Protein AF-A0A970IVA2-F1 (afdb_monomer)

Foldseek 3Di:
DPQVVLLVVLLVLLVVLLVLLVVLLVLLVVLVVCLVVVPVVSNVVSVVVNVVSVVVNVVSVVVNQVSQVVNCVVVVNPDDPCDLVNVLVVDPPVSSVSSVVSVVSSVVSVVSSVVSVVVSVVSNVVVVVVVVVVVCVVPPPDPPPPPCDPPPDPPDDDPDDDDPPDD

Nearest PDB structures (foldseek):
  6h2f-assembly1_A  TM=4.177E-01  e=2.951E+00  Aeromonas hydrophila subsp. hydrophila AL09-71
  5i7d-assembly1_A  TM=2.638E-01  e=5.891E-01  Homo sapiens

pLDDT: mean 71.7, std 12.56, range [39.84, 87.62]

Radius of gyration: 28.49 Å; Cα contacts (8 Å, |Δi|>4): 85; chains: 1; bounding box: 81×27×73 Å

Sequence (167 aa):
MIKTVWIDNLIKVLEYENKLYGRLLDLSEDKTSAVIKGELEKLQAITAKEQELSDELKKLADIRDKIVGQIGRSMGKYSGDITVSDLVSLVPEEYSDQLSQVGKSLKETVNKLKNKNDLNLKLINNALEYVDFSLNLLTQPVPQAVHYGRKGNEEGSKTRGVLDIKY

Secondary structure (DSSP, 8-state):
--HHHHHHHHHHHHHHHHHHHHHHHHHHHHHHHHHHHT-HHHHHHHHHHHHHHHHHHHHHHHHHHHHHHHHHHHTT--SS---HHHHHTTS-HHHHHHHHHHHHHHHHHHHHHHHHHHHHHHHHHHHHHHHHHHHHHHHSPPPPP----SS--------PPS-----

Solvent-accessible surface area (backbone atoms only — not comparable to full-atom values): 9780 Å² total; per-residue (Å²): 132,75,70,62,61,53,53,54,51,46,49,54,48,53,55,50,51,38,52,50,48,49,53,51,36,52,49,47,53,52,43,47,53,26,61,77,70,66,37,61,71,57,43,51,55,47,50,53,51,52,50,56,50,50,56,50,50,52,54,48,52,54,49,48,53,51,45,50,50,51,52,34,57,77,69,72,52,77,88,68,92,73,44,74,73,60,48,40,78,72,44,62,69,81,54,21,56,52,49,50,51,53,50,51,52,35,54,50,48,51,50,54,37,52,54,49,51,54,50,44,52,52,52,52,51,51,53,48,52,51,49,52,50,51,46,52,62,70,69,44,78,72,75,73,75,82,73,80,52,99,62,92,70,84,82,74,73,81,80,72,79,84,80,87,81,80,129

Mean predicted aligned error: 13.93 Å

Structure (mmCIF, N/CA/C/O backbone):
data_AF-A0A970IVA2-F1
#
_entry.id   AF-A0A970IVA2-F1
#
loop_
_atom_site.group_PDB
_atom_site.id
_atom_site.type_symbol
_atom_site.label_atom_id
_atom_site.label_alt_id
_atom_site.label_comp_id
_atom_site.label_asym_id
_atom_site.label_entity_id
_atom_site.label_seq_id
_atom_site.pdbx_PDB_ins_code
_atom_site.Cartn_x
_atom_site.Cartn_y
_atom_site.Cartn_z
_atom_site.occupancy
_atom_site.B_iso_or_equiv
_atom_site.auth_seq_id
_atom_site.auth_comp_id
_atom_site.auth_asym_id
_atom_site.auth_atom_id
_atom_site.pdbx_PDB_model_num
ATOM 1 N N . MET A 1 1 ? -27.934 2.467 22.463 1.00 45.59 1 MET A N 1
ATOM 2 C CA . MET A 1 1 ? -27.561 1.335 21.584 1.00 45.59 1 MET A CA 1
ATOM 3 C C . MET A 1 1 ? -26.611 1.731 20.433 1.00 45.59 1 MET A C 1
ATOM 5 O O . MET A 1 1 ? -26.257 0.885 19.634 1.00 45.59 1 MET A O 1
ATOM 9 N N . ILE A 1 2 ? -26.135 2.987 20.360 1.00 48.44 2 ILE A N 1
ATOM 10 C CA . ILE A 1 2 ? -25.390 3.525 19.200 1.00 48.44 2 ILE A CA 1
ATOM 11 C C . ILE A 1 2 ? -23.874 3.212 19.236 1.00 48.44 2 ILE A C 1
ATOM 13 O O . ILE A 1 2 ? -23.196 3.418 18.244 1.00 48.44 2 ILE A O 1
ATOM 17 N N . LYS A 1 3 ? -23.310 2.667 20.323 1.00 59.69 3 LYS A N 1
ATOM 18 C CA . LYS A 1 3 ? -21.845 2.520 20.457 1.00 59.69 3 LYS A CA 1
ATOM 19 C C . LYS A 1 3 ? -21.235 1.358 19.654 1.00 59.69 3 LYS A C 1
ATOM 21 O O . LYS A 1 3 ? -20.193 1.560 19.049 1.00 59.69 3 LYS A O 1
ATOM 26 N N . THR A 1 4 ? -21.873 0.187 19.587 1.00 65.56 4 THR A N 1
ATOM 27 C CA . THR A 1 4 ? -21.302 -1.029 18.961 1.00 65.56 4 THR A CA 1
ATOM 28 C C . THR A 1 4 ? -21.333 -1.023 17.433 1.00 65.56 4 THR A C 1
ATOM 30 O O . THR A 1 4 ? -20.413 -1.526 16.799 1.00 65.56 4 THR A O 1
ATOM 33 N N . VAL A 1 5 ? -22.342 -0.394 16.825 1.00 74.44 5 VAL A N 1
ATOM 34 C CA . VAL A 1 5 ? -22.518 -0.378 15.360 1.00 74.44 5 VAL A CA 1
ATOM 35 C C . VAL A 1 5 ? -21.392 0.382 14.648 1.00 74.44 5 VAL A C 1
ATOM 37 O O . VAL A 1 5 ? -20.930 -0.041 13.593 1.00 74.44 5 VAL A O 1
ATOM 40 N N . TRP A 1 6 ? -20.912 1.492 15.218 1.00 74.31 6 TRP A N 1
ATOM 41 C CA . TRP A 1 6 ? -19.813 2.259 14.618 1.00 74.31 6 TRP A CA 1
ATOM 42 C C . TRP A 1 6 ? -18.467 1.542 14.720 1.00 74.31 6 TRP A C 1
ATOM 44 O O . TRP A 1 6 ? -17.657 1.654 13.805 1.00 74.31 6 TRP A O 1
ATOM 54 N N . ILE A 1 7 ? -18.249 0.789 15.801 1.00 75.00 7 ILE A N 1
ATOM 55 C CA . ILE A 1 7 ? -17.042 -0.021 16.001 1.00 75.00 7 ILE A CA 1
ATOM 56 C C . ILE A 1 7 ? -17.004 -1.161 14.978 1.00 75.00 7 ILE A C 1
ATOM 58 O O . ILE A 1 7 ? -15.995 -1.342 14.303 1.00 75.00 7 ILE A O 1
ATOM 62 N N . ASP A 1 8 ? -18.119 -1.871 14.801 1.00 79.12 8 ASP A N 1
ATOM 63 C CA . ASP A 1 8 ? -18.242 -2.945 13.809 1.00 79.12 8 ASP A CA 1
ATOM 64 C C . ASP A 1 8 ? -18.029 -2.429 12.374 1.00 79.12 8 ASP A C 1
ATOM 66 O O . ASP A 1 8 ? -17.298 -3.021 11.579 1.00 79.12 8 ASP A O 1
ATOM 70 N N . ASN A 1 9 ? -18.588 -1.256 12.055 1.00 80.94 9 ASN A N 1
ATOM 71 C CA . ASN A 1 9 ? -18.350 -0.600 10.770 1.00 80.94 9 ASN A CA 1
ATOM 72 C C . ASN A 1 9 ? -16.883 -0.189 10.581 1.00 80.94 9 ASN A C 1
ATOM 74 O O . ASN A 1 9 ? -16.365 -0.315 9.474 1.00 80.94 9 ASN A O 1
ATOM 78 N N . LEU A 1 10 ? -16.202 0.278 11.633 1.00 78.62 10 LEU A N 1
ATOM 79 C CA . LEU A 1 10 ? -14.777 0.604 11.564 1.00 78.62 10 LEU A CA 1
ATOM 80 C C . LEU A 1 10 ? -13.937 -0.645 11.275 1.00 78.62 10 LEU A C 1
ATOM 82 O O . LEU A 1 10 ? -13.073 -0.597 10.406 1.00 78.62 10 LEU A O 1
ATOM 86 N N . ILE A 1 11 ? -14.223 -1.765 11.945 1.00 80.12 11 ILE A N 1
ATOM 87 C CA . ILE A 1 11 ? -13.539 -3.046 11.708 1.00 80.12 11 ILE A CA 1
ATOM 88 C C . ILE A 1 11 ? -13.727 -3.486 10.254 1.00 80.12 11 ILE A C 1
ATOM 90 O O . ILE A 1 11 ? -12.745 -3.763 9.572 1.00 80.12 11 ILE A O 1
ATOM 94 N N . LYS A 1 12 ? -14.961 -3.455 9.739 1.00 83.94 12 LYS A N 1
ATOM 95 C CA . LYS A 1 12 ? -15.252 -3.802 8.337 1.00 83.94 12 LYS A CA 1
ATOM 96 C C . LYS A 1 12 ? -14.508 -2.917 7.341 1.00 83.94 12 LYS A C 1
ATOM 98 O O . LYS A 1 12 ? -14.001 -3.420 6.340 1.00 83.94 12 LYS A O 1
ATOM 103 N N . VAL A 1 13 ? -14.432 -1.611 7.604 1.00 83.25 13 VAL A N 1
ATOM 104 C CA . VAL A 1 13 ? -13.673 -0.676 6.759 1.00 83.25 13 VAL A CA 1
ATOM 105 C C . VAL A 1 13 ? -12.186 -1.019 6.786 1.00 83.25 13 VAL A C 1
ATOM 107 O O . VAL A 1 13 ? -11.582 -1.111 5.723 1.00 83.25 13 VAL A O 1
ATOM 110 N N . LEU A 1 14 ? -11.609 -1.283 7.961 1.00 78.81 14 LEU A N 1
ATOM 111 C CA . LEU A 1 14 ? -10.195 -1.641 8.095 1.00 78.81 14 LEU A CA 1
ATOM 112 C C . LEU A 1 14 ? -9.863 -2.997 7.445 1.00 78.81 14 LEU A C 1
ATOM 114 O O . LEU A 1 14 ? -8.818 -3.142 6.812 1.00 78.81 14 LEU A O 1
ATOM 118 N N . GLU A 1 15 ? -10.750 -3.989 7.544 1.00 81.81 15 GLU A N 1
ATOM 119 C CA . GLU A 1 15 ? -10.599 -5.267 6.838 1.00 81.81 15 GLU A CA 1
ATOM 120 C C . GLU A 1 15 ? -10.645 -5.091 5.319 1.00 81.81 15 GLU A C 1
ATOM 122 O O . GLU A 1 15 ? -9.877 -5.722 4.587 1.00 81.81 15 GLU A O 1
ATOM 127 N N . TYR A 1 16 ? -11.547 -4.236 4.835 1.00 83.06 16 TYR A N 1
ATOM 128 C CA . TYR A 1 16 ? -11.667 -3.947 3.415 1.00 83.06 16 TYR A CA 1
ATOM 129 C C . TYR A 1 16 ? -10.461 -3.148 2.899 1.00 83.06 16 TYR A C 1
ATOM 131 O O . TYR A 1 16 ? -9.901 -3.508 1.864 1.00 83.06 16 TYR A O 1
ATOM 139 N N . GLU A 1 17 ? -9.975 -2.157 3.656 1.00 78.75 17 GLU A N 1
ATOM 140 C CA . GLU A 1 17 ? -8.703 -1.472 3.383 1.00 78.75 17 GLU A CA 1
ATOM 141 C C . GLU A 1 17 ? -7.551 -2.481 3.287 1.00 78.75 17 GLU A C 1
ATOM 143 O O . GLU A 1 17 ? -6.800 -2.457 2.315 1.00 78.75 17 GLU A O 1
ATOM 148 N N . ASN A 1 18 ? -7.435 -3.420 4.233 1.00 78.00 18 ASN A N 1
ATOM 149 C CA . ASN A 1 18 ? -6.368 -4.425 4.216 1.00 78.00 18 ASN A CA 1
ATOM 150 C C . ASN A 1 18 ? -6.433 -5.322 2.964 1.00 78.00 18 ASN A C 1
ATOM 152 O O . ASN A 1 18 ? -5.404 -5.615 2.357 1.00 78.00 18 ASN A O 1
ATOM 156 N N . LYS A 1 19 ? -7.638 -5.705 2.515 1.00 84.75 19 LYS A N 1
ATOM 157 C CA . LYS A 1 19 ? -7.824 -6.446 1.253 1.00 84.75 19 LYS A CA 1
ATOM 158 C C . LYS A 1 19 ? -7.390 -5.633 0.034 1.00 84.75 19 LYS A C 1
ATOM 160 O O . LYS A 1 19 ? -6.759 -6.191 -0.862 1.00 84.75 19 LYS A O 1
ATOM 165 N N . LEU A 1 20 ? -7.707 -4.339 -0.011 1.00 81.50 20 LEU A N 1
ATOM 166 C CA . LEU A 1 20 ? -7.270 -3.465 -1.104 1.00 81.50 20 LEU A CA 1
ATOM 167 C C . LEU A 1 20 ? -5.753 -3.277 -1.106 1.00 81.50 20 LEU A C 1
ATOM 169 O O . LEU A 1 20 ? -5.142 -3.376 -2.166 1.00 81.50 20 LEU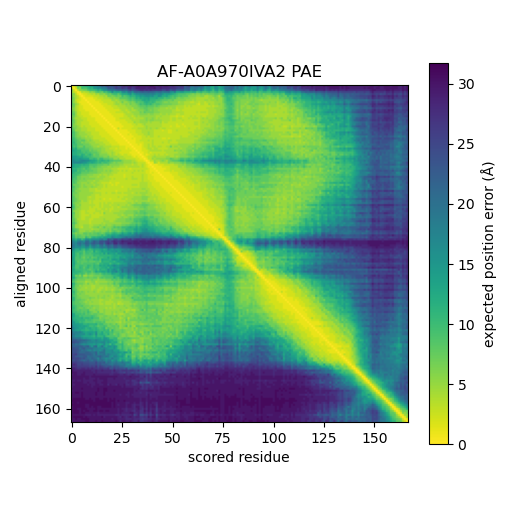 A O 1
ATOM 173 N N . TYR A 1 21 ? -5.129 -3.090 0.060 1.00 81.00 21 TYR A N 1
ATOM 174 C CA . TYR A 1 21 ? -3.669 -3.043 0.162 1.00 81.00 21 TYR A CA 1
ATOM 175 C C . TYR A 1 21 ? -3.012 -4.365 -0.249 1.00 81.00 21 TYR A C 1
ATOM 177 O O . TYR A 1 21 ? -1.962 -4.334 -0.883 1.00 81.00 21 TYR A O 1
ATOM 185 N N . GLY A 1 22 ? -3.635 -5.510 0.048 1.00 81.38 22 GLY A N 1
ATOM 186 C CA . GLY A 1 22 ? -3.202 -6.816 -0.454 1.00 81.38 22 GLY A CA 1
ATOM 187 C C . GLY A 1 22 ? -3.236 -6.892 -1.983 1.00 81.38 22 GLY A C 1
ATOM 188 O O . GLY A 1 22 ? -2.232 -7.220 -2.601 1.00 81.38 22 GLY A O 1
ATOM 189 N N . ARG A 1 23 ? -4.340 -6.472 -2.613 1.00 84.88 23 ARG A N 1
ATOM 190 C CA . ARG A 1 23 ? -4.428 -6.400 -4.086 1.00 84.88 23 ARG A CA 1
ATOM 191 C C . ARG A 1 23 ? -3.398 -5.449 -4.689 1.00 84.88 23 ARG A C 1
ATOM 193 O O . ARG A 1 23 ? -2.846 -5.725 -5.749 1.00 84.88 23 ARG A O 1
ATOM 200 N N . LEU A 1 24 ? -3.148 -4.320 -4.029 1.00 83.50 24 LEU A N 1
ATOM 201 C CA . LEU A 1 24 ? -2.151 -3.350 -4.469 1.00 83.50 24 LEU A CA 1
ATOM 202 C C . LEU A 1 24 ? -0.729 -3.921 -4.353 1.00 83.50 24 LEU A C 1
ATOM 204 O O . LEU A 1 24 ? 0.116 -3.625 -5.192 1.00 83.50 24 LEU A O 1
ATOM 208 N N . LEU A 1 25 ? -0.474 -4.769 -3.351 1.00 81.31 25 LEU A N 1
ATOM 209 C CA . LEU A 1 25 ? 0.780 -5.506 -3.218 1.00 81.31 25 LEU A CA 1
ATOM 210 C C . LEU A 1 25 ? 0.971 -6.480 -4.384 1.00 81.31 25 LEU A C 1
ATOM 212 O O . LEU A 1 25 ? 2.033 -6.440 -5.000 1.00 81.31 25 LEU A O 1
ATOM 216 N N . ASP A 1 26 ? -0.052 -7.267 -4.725 1.00 85.94 26 ASP A N 1
ATOM 217 C CA . ASP A 1 26 ? -0.011 -8.204 -5.859 1.00 85.94 26 ASP A CA 1
ATOM 218 C C . ASP A 1 26 ? 0.278 -7.464 -7.178 1.00 85.94 26 ASP A C 1
ATOM 220 O O . ASP A 1 26 ? 1.189 -7.828 -7.921 1.00 85.94 26 ASP A O 1
ATOM 224 N N . LEU A 1 27 ? -0.417 -6.345 -7.427 1.00 85.12 27 LEU A N 1
ATOM 225 C CA . LEU A 1 27 ? -0.146 -5.489 -8.588 1.00 85.12 27 LEU A CA 1
ATOM 226 C C . LEU A 1 27 ? 1.283 -4.933 -8.585 1.00 85.12 27 LEU A C 1
ATOM 228 O O . LEU A 1 27 ? 1.894 -4.803 -9.644 1.00 85.12 27 LEU A O 1
ATOM 232 N N . SER A 1 28 ? 1.837 -4.626 -7.410 1.00 79.81 28 SER A N 1
ATOM 233 C CA . SER A 1 28 ? 3.221 -4.169 -7.277 1.00 79.81 28 SER A CA 1
ATOM 234 C C . SER A 1 28 ? 4.229 -5.261 -7.653 1.00 79.81 28 SER A C 1
ATOM 236 O O . SER A 1 28 ? 5.269 -4.953 -8.236 1.00 79.81 28 SER A O 1
ATOM 238 N N . GLU A 1 29 ? 3.936 -6.533 -7.368 1.00 83.50 29 GLU A N 1
ATOM 239 C CA . GLU A 1 29 ? 4.771 -7.670 -7.787 1.00 83.50 29 GLU A CA 1
ATOM 240 C C . GLU A 1 29 ? 4.664 -7.943 -9.293 1.00 83.50 29 GLU A C 1
ATOM 242 O O . GLU A 1 29 ? 5.677 -8.174 -9.967 1.00 83.50 29 GLU A O 1
ATOM 247 N N . ASP A 1 30 ? 3.457 -7.829 -9.847 1.00 84.00 30 ASP A N 1
ATOM 248 C CA . ASP A 1 30 ? 3.234 -7.882 -11.292 1.00 84.00 30 ASP A CA 1
ATOM 249 C C . ASP A 1 30 ? 3.986 -6.750 -12.005 1.00 84.00 30 ASP A C 1
ATOM 251 O O . ASP A 1 30 ? 4.591 -6.963 -13.060 1.00 84.00 30 ASP A O 1
ATOM 255 N N . LYS A 1 31 ? 4.027 -5.558 -11.396 1.00 80.94 31 LYS A N 1
ATOM 256 C CA . LYS A 1 31 ? 4.788 -4.404 -11.887 1.00 80.94 31 LYS A CA 1
ATOM 257 C C . LYS A 1 31 ? 6.282 -4.702 -11.931 1.00 80.94 31 LYS A C 1
ATOM 259 O O . LYS A 1 31 ? 6.909 -4.439 -12.955 1.00 80.94 31 LYS A O 1
ATOM 264 N N . THR A 1 32 ? 6.842 -5.304 -10.877 1.00 78.88 32 THR A N 1
ATOM 265 C CA . THR A 1 32 ? 8.245 -5.753 -10.861 1.00 78.88 32 THR A CA 1
ATOM 266 C C . THR A 1 32 ? 8.529 -6.677 -12.047 1.00 78.88 32 THR A C 1
ATOM 268 O O . THR A 1 32 ? 9.499 -6.484 -12.779 1.00 78.88 32 THR A O 1
ATOM 271 N N . SER A 1 33 ? 7.648 -7.651 -12.280 1.00 80.88 33 SER A N 1
ATOM 272 C CA . SER A 1 33 ? 7.794 -8.627 -13.364 1.00 80.88 33 SER A CA 1
ATOM 273 C C . SER A 1 33 ? 7.697 -7.988 -14.753 1.00 80.88 33 SER A C 1
ATOM 275 O O . SER A 1 33 ? 8.475 -8.336 -15.643 1.00 80.88 33 SER A O 1
ATOM 277 N N . ALA A 1 34 ? 6.772 -7.044 -14.944 1.00 83.00 34 ALA A N 1
ATOM 278 C CA . ALA A 1 34 ? 6.599 -6.321 -16.202 1.00 83.00 34 ALA A CA 1
ATOM 279 C C . ALA A 1 34 ? 7.794 -5.405 -16.514 1.00 83.00 34 ALA A C 1
ATOM 281 O O . ALA A 1 34 ? 8.229 -5.351 -17.663 1.00 83.00 34 ALA A O 1
ATOM 282 N N . VAL A 1 35 ? 8.362 -4.738 -15.499 1.00 80.06 35 VAL A N 1
ATOM 283 C CA . VAL A 1 35 ? 9.557 -3.886 -15.646 1.00 80.06 35 VAL A CA 1
ATOM 284 C C . VAL A 1 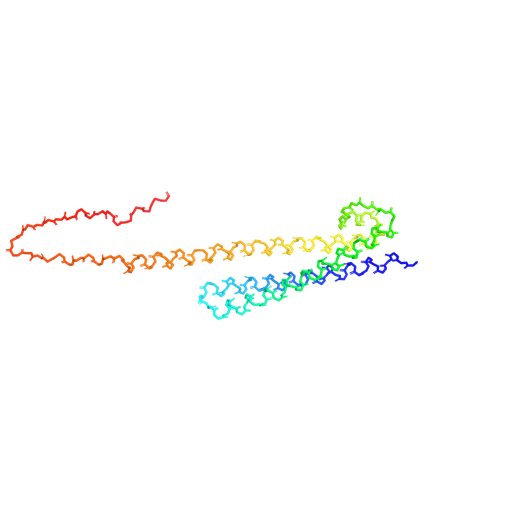35 ? 10.769 -4.719 -16.064 1.00 80.06 35 VAL A C 1
ATOM 286 O O . VAL A 1 35 ? 11.443 -4.358 -17.022 1.00 80.06 35 VAL A O 1
ATOM 289 N N . ILE A 1 36 ? 11.006 -5.868 -15.420 1.00 78.25 36 ILE A N 1
ATOM 290 C CA . ILE A 1 36 ? 12.120 -6.768 -15.770 1.00 78.25 36 ILE A CA 1
ATOM 291 C C . ILE A 1 36 ? 11.994 -7.287 -17.211 1.00 78.25 36 ILE A C 1
ATOM 293 O O . ILE A 1 36 ? 12.994 -7.429 -17.909 1.00 78.25 36 ILE A O 1
ATOM 297 N N . LYS A 1 37 ? 10.769 -7.572 -17.668 1.00 79.88 37 LYS A N 1
ATOM 298 C CA . LYS A 1 37 ? 10.501 -8.076 -19.026 1.00 79.88 37 LYS A CA 1
ATOM 299 C C . LYS A 1 37 ? 10.389 -6.977 -20.090 1.00 79.88 37 LYS A C 1
ATOM 301 O O . LYS A 1 37 ? 10.307 -7.307 -21.269 1.00 79.88 37 LYS A O 1
ATOM 306 N N . GLY A 1 38 ? 10.354 -5.701 -19.698 1.00 78.69 38 GLY A N 1
AT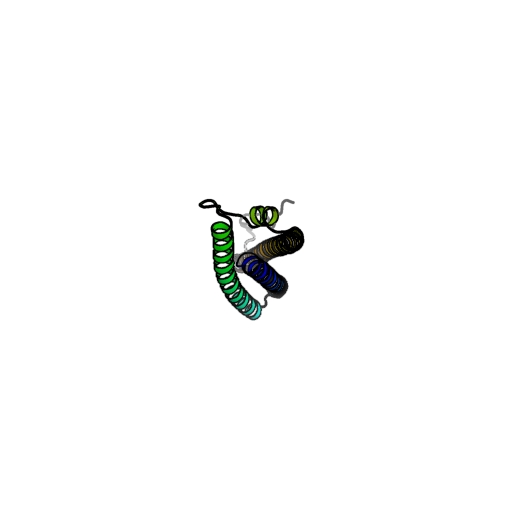OM 307 C CA . GLY A 1 38 ? 10.147 -4.575 -20.615 1.00 78.69 38 GLY A CA 1
ATOM 308 C C . GLY A 1 38 ? 8.745 -4.520 -21.245 1.00 78.69 38 GLY A C 1
ATOM 309 O O . GLY A 1 38 ? 8.576 -3.976 -22.333 1.00 78.69 38 GLY A O 1
ATOM 310 N N . GLU A 1 39 ? 7.725 -5.090 -20.597 1.00 85.75 39 GLU A N 1
ATOM 311 C CA . GLU A 1 39 ? 6.361 -5.178 -21.139 1.00 85.75 39 GLU A CA 1
ATOM 312 C C . GLU A 1 39 ? 5.564 -3.883 -20.881 1.00 85.75 39 GLU A C 1
ATOM 314 O O . GLU A 1 39 ? 4.807 -3.775 -19.913 1.00 85.75 39 GLU A O 1
ATOM 319 N N . LEU A 1 40 ? 5.717 -2.891 -21.765 1.00 82.44 40 LEU A N 1
ATOM 320 C CA . LEU A 1 40 ? 5.136 -1.550 -21.591 1.00 82.44 40 LEU A CA 1
ATOM 321 C C . LEU A 1 40 ? 3.595 -1.545 -21.514 1.00 82.44 40 LEU A C 1
ATOM 323 O O . LEU A 1 40 ? 3.021 -0.843 -20.683 1.00 82.44 40 LEU A O 1
ATOM 327 N N . GLU A 1 41 ? 2.918 -2.356 -22.333 1.00 83.31 41 GLU A N 1
ATOM 328 C CA . GLU A 1 41 ? 1.449 -2.460 -22.332 1.00 83.31 41 GLU A CA 1
ATOM 329 C C . GLU A 1 41 ? 0.913 -3.003 -21.000 1.00 83.31 41 GLU A C 1
ATOM 331 O O . GLU A 1 41 ? -0.058 -2.482 -20.446 1.00 83.31 41 GLU A O 1
ATOM 336 N N . LYS A 1 42 ? 1.580 -4.018 -20.432 1.00 84.06 42 LYS A N 1
ATOM 337 C CA . LYS A 1 42 ? 1.203 -4.553 -19.118 1.00 84.06 42 LYS A CA 1
ATOM 338 C C . LYS A 1 42 ? 1.484 -3.547 -18.012 1.00 84.06 42 LYS A C 1
ATOM 340 O O . LYS A 1 42 ? 0.659 -3.402 -17.116 1.00 84.06 42 LYS A O 1
ATOM 345 N N . LEU A 1 43 ? 2.594 -2.812 -18.094 1.00 82.62 43 LEU A N 1
ATOM 346 C CA . LEU A 1 43 ? 2.923 -1.763 -17.131 1.00 82.62 43 LEU A CA 1
ATOM 347 C C . LEU A 1 43 ? 1.859 -0.652 -17.103 1.00 82.62 43 LEU A C 1
ATOM 349 O O . LEU A 1 43 ? 1.455 -0.213 -16.023 1.00 82.62 43 LEU A O 1
ATOM 353 N N . GLN A 1 44 ? 1.369 -0.232 -18.273 1.00 82.25 44 GLN A N 1
ATOM 354 C CA . GLN A 1 44 ? 0.271 0.733 -18.386 1.00 82.25 44 GLN A CA 1
ATOM 355 C C . GLN A 1 44 ? -1.030 0.188 -17.784 1.00 82.25 44 GLN A C 1
ATOM 357 O O . GLN A 1 44 ? -1.664 0.873 -16.981 1.00 82.25 44 GLN A O 1
ATOM 362 N N . ALA A 1 45 ? -1.399 -1.055 -18.105 1.00 86.50 45 ALA A N 1
ATOM 363 C CA . ALA A 1 45 ? -2.599 -1.688 -17.560 1.00 86.50 45 ALA A CA 1
ATOM 364 C C . ALA A 1 45 ? -2.542 -1.852 -16.029 1.00 86.50 45 ALA A C 1
ATOM 366 O O . ALA A 1 45 ? -3.540 -1.621 -15.346 1.00 86.50 45 ALA A O 1
ATOM 367 N N . ILE A 1 46 ? -1.381 -2.222 -15.478 1.00 87.38 46 ILE A N 1
ATOM 368 C CA . ILE A 1 46 ? -1.163 -2.324 -14.027 1.00 87.38 46 ILE A CA 1
ATOM 369 C C . ILE A 1 46 ? -1.298 -0.947 -13.379 1.00 87.38 46 ILE A C 1
ATOM 371 O O . ILE A 1 46 ? -2.019 -0.805 -12.397 1.00 87.38 46 ILE A O 1
ATOM 375 N N . THR A 1 47 ? -0.680 0.079 -13.965 1.00 84.31 47 THR A N 1
ATOM 376 C CA . THR A 1 47 ? -0.716 1.446 -13.425 1.00 84.31 47 THR A CA 1
ATOM 377 C C . THR A 1 47 ? -2.138 2.023 -13.429 1.00 84.31 47 THR A C 1
ATOM 379 O O . THR A 1 47 ? -2.532 2.690 -12.474 1.00 84.31 47 THR A O 1
ATOM 382 N N . ALA A 1 48 ? -2.949 1.725 -14.450 1.00 86.12 48 ALA A N 1
ATOM 383 C CA . ALA A 1 48 ? -4.363 2.108 -14.475 1.00 86.12 48 ALA A CA 1
ATOM 384 C C . ALA A 1 48 ? -5.156 1.463 -13.321 1.00 86.12 48 ALA A C 1
ATOM 386 O O . ALA A 1 48 ? -5.905 2.147 -12.626 1.00 86.12 48 ALA A O 1
ATOM 387 N N . LYS A 1 49 ? -4.934 0.168 -13.056 1.00 87.19 49 LYS A N 1
ATOM 388 C CA . LYS A 1 49 ? -5.560 -0.539 -11.924 1.00 87.19 49 LYS A CA 1
ATOM 389 C C . LYS A 1 49 ? -5.083 -0.017 -10.566 1.00 87.19 49 LYS A C 1
ATOM 391 O O . LYS A 1 49 ? -5.887 0.102 -9.646 1.00 87.19 49 LYS A O 1
ATOM 396 N N . GLU A 1 50 ? -3.796 0.313 -10.430 1.00 84.94 50 GLU A N 1
ATOM 397 C CA . GLU A 1 50 ? -3.256 0.954 -9.220 1.00 84.94 50 GLU A CA 1
ATOM 398 C C . GLU A 1 50 ? -3.963 2.291 -8.947 1.00 84.94 50 GLU A C 1
ATOM 400 O O . GLU A 1 50 ? -4.296 2.585 -7.798 1.00 84.94 50 GLU A O 1
ATOM 405 N N . GLN A 1 51 ? -4.234 3.081 -9.992 1.00 82.69 51 GLN A N 1
ATOM 406 C CA . GLN A 1 51 ? -4.941 4.356 -9.869 1.00 82.69 51 GLN A CA 1
ATOM 407 C C . GLN A 1 51 ? -6.392 4.168 -9.397 1.00 82.69 51 GLN A C 1
ATOM 409 O O . GLN A 1 51 ? -6.814 4.849 -8.463 1.00 82.69 51 GLN A O 1
ATOM 414 N N . GLU A 1 52 ? -7.130 3.216 -9.977 1.00 87.62 52 GLU A N 1
ATOM 415 C CA . GLU A 1 52 ? -8.502 2.893 -9.552 1.00 87.62 52 GLU A CA 1
ATOM 416 C C . GLU A 1 52 ? -8.561 2.468 -8.077 1.00 87.62 52 GLU A C 1
ATOM 418 O O . GLU A 1 52 ? -9.375 2.988 -7.308 1.00 87.62 52 GLU A O 1
ATOM 423 N N . LEU A 1 53 ? -7.658 1.575 -7.657 1.00 83.81 53 LEU A N 1
ATOM 424 C CA . LEU A 1 53 ? -7.563 1.129 -6.264 1.00 83.81 53 LEU A CA 1
ATOM 425 C C . LEU A 1 53 ? -7.153 2.265 -5.320 1.00 83.81 53 LEU A C 1
ATOM 427 O O . LEU A 1 53 ? -7.649 2.342 -4.198 1.00 83.81 53 LEU A O 1
ATOM 431 N N . SER A 1 54 ? -6.270 3.164 -5.762 1.00 82.75 54 SER A N 1
ATOM 432 C CA . SER A 1 54 ? -5.869 4.349 -4.995 1.00 82.75 54 SER A CA 1
ATOM 433 C C . SER A 1 54 ? -7.054 5.286 -4.752 1.00 82.75 54 SER A C 1
ATOM 435 O O . SER A 1 54 ? -7.237 5.796 -3.644 1.00 82.75 54 SER A O 1
ATOM 437 N N . ASP A 1 55 ? -7.911 5.476 -5.753 1.00 84.19 55 ASP A N 1
ATOM 438 C CA . ASP A 1 55 ? -9.105 6.307 -5.610 1.00 84.19 55 ASP A CA 1
ATOM 439 C C . ASP A 1 55 ? -10.182 5.639 -4.739 1.00 84.19 55 ASP A C 1
ATOM 441 O O . ASP A 1 55 ? -10.892 6.329 -4.002 1.00 84.19 55 ASP A O 1
ATOM 445 N N . GLU A 1 56 ? -10.280 4.307 -4.747 1.00 85.25 56 GLU A N 1
ATOM 446 C CA . GLU A 1 56 ? -11.112 3.554 -3.798 1.00 85.25 56 GLU A CA 1
ATOM 447 C C . GLU A 1 56 ? -10.585 3.671 -2.356 1.00 85.25 56 GLU A C 1
ATOM 449 O O . GLU A 1 56 ? -11.357 3.961 -1.438 1.00 85.25 56 GLU A O 1
ATOM 454 N N . LEU A 1 57 ? -9.268 3.547 -2.158 1.00 82.75 57 LEU A N 1
ATOM 455 C CA . LEU A 1 57 ? -8.613 3.720 -0.857 1.00 82.75 57 LEU A CA 1
ATOM 456 C C . LEU A 1 57 ? -8.830 5.123 -0.279 1.00 82.75 57 LEU A C 1
ATOM 458 O O . LEU A 1 57 ? -9.112 5.250 0.911 1.00 82.75 57 LEU A O 1
ATOM 462 N N . LYS A 1 58 ? -8.773 6.180 -1.100 1.00 81.81 58 LYS A N 1
ATOM 463 C CA . LYS A 1 58 ? -9.091 7.549 -0.647 1.00 81.81 58 LYS A CA 1
ATOM 464 C C . LYS A 1 58 ? -10.523 7.660 -0.125 1.00 81.81 58 LYS A C 1
ATOM 466 O O . LYS A 1 58 ? -10.745 8.225 0.942 1.00 81.81 58 LYS A O 1
ATOM 471 N N . LYS A 1 59 ? -11.496 7.088 -0.843 1.00 85.88 59 LYS A N 1
ATOM 472 C CA . LYS A 1 59 ? -12.905 7.092 -0.409 1.00 85.88 59 LYS A CA 1
ATOM 473 C C . LYS A 1 59 ? -13.087 6.347 0.913 1.00 85.88 59 LYS A C 1
ATOM 475 O O . LYS A 1 59 ? -13.871 6.782 1.754 1.00 85.88 59 LYS A O 1
ATOM 480 N N . LEU A 1 60 ? -12.375 5.238 1.107 1.00 82.06 60 LEU A N 1
ATOM 481 C CA . LEU A 1 60 ? -12.402 4.489 2.365 1.00 82.06 60 LEU A CA 1
ATOM 482 C C . LEU A 1 60 ? -11.762 5.258 3.514 1.00 82.06 60 LEU A C 1
ATOM 484 O O . LEU A 1 60 ? -12.343 5.270 4.596 1.00 82.06 60 LEU A O 1
ATOM 488 N N . ALA A 1 61 ? -10.651 5.953 3.271 1.00 77.44 61 ALA A N 1
ATOM 489 C CA . ALA A 1 61 ? -10.028 6.814 4.269 1.00 77.44 61 ALA A CA 1
ATOM 490 C C . ALA A 1 61 ? -11.001 7.909 4.743 1.00 77.44 61 ALA A C 1
ATOM 492 O O . ALA A 1 61 ? -11.181 8.088 5.946 1.00 77.44 61 ALA A O 1
ATOM 493 N N . ASP A 1 62 ? -11.733 8.546 3.822 1.00 80.50 62 ASP A N 1
ATOM 494 C CA . ASP A 1 62 ? -12.769 9.527 4.172 1.00 80.50 62 ASP A CA 1
ATOM 495 C C . ASP A 1 62 ? -13.896 8.914 5.022 1.00 80.50 62 ASP A C 1
ATOM 497 O O . ASP A 1 62 ? -14.422 9.546 5.943 1.00 80.50 62 ASP A O 1
ATOM 501 N N . ILE A 1 63 ? -14.315 7.683 4.707 1.00 82.12 63 ILE A N 1
ATOM 502 C CA . ILE A 1 63 ? -15.338 6.958 5.476 1.00 82.12 63 ILE A CA 1
ATOM 503 C C . ILE A 1 63 ? -14.805 6.608 6.868 1.00 82.12 63 ILE A C 1
ATOM 505 O O . ILE A 1 63 ? -15.507 6.823 7.858 1.00 82.12 63 ILE A O 1
ATOM 509 N N . ARG A 1 64 ? -13.570 6.110 6.955 1.00 81.19 64 ARG A N 1
ATOM 510 C CA . ARG A 1 64 ? -12.892 5.785 8.211 1.00 81.19 64 ARG A CA 1
ATOM 511 C C . ARG A 1 64 ? -12.824 7.015 9.107 1.00 81.19 64 ARG A C 1
ATOM 513 O O . ARG A 1 64 ? -13.259 6.942 10.253 1.00 81.19 64 ARG A O 1
ATOM 520 N N . ASP A 1 65 ? -12.377 8.150 8.583 1.00 78.56 65 ASP A N 1
ATOM 521 C CA . ASP A 1 65 ? -12.234 9.386 9.354 1.00 78.56 65 ASP A CA 1
ATOM 522 C C . ASP A 1 65 ? -13.600 9.914 9.829 1.00 78.56 65 ASP A C 1
ATOM 524 O O . ASP A 1 65 ? -13.752 10.345 10.976 1.00 78.56 65 ASP A O 1
ATOM 528 N N . LYS A 1 66 ? -14.650 9.780 9.004 1.00 81.81 66 LYS A N 1
ATOM 529 C CA . LYS A 1 66 ? -16.034 10.065 9.424 1.00 81.81 66 LYS A CA 1
ATOM 530 C C . LYS A 1 66 ? -16.484 9.154 10.566 1.00 81.81 66 LYS A C 1
ATOM 532 O O . LYS A 1 66 ? -17.069 9.659 11.524 1.00 81.81 66 LYS A O 1
ATOM 537 N N . ILE A 1 67 ? -16.235 7.845 10.481 1.00 79.50 67 ILE A N 1
ATOM 538 C CA . ILE A 1 67 ? -16.618 6.871 11.516 1.00 79.50 67 ILE A CA 1
ATOM 539 C C . ILE A 1 67 ? -15.864 7.152 12.818 1.00 79.50 67 ILE A C 1
ATOM 541 O O . ILE A 1 67 ? -16.493 7.260 13.867 1.00 79.50 67 ILE A O 1
ATOM 545 N N . VAL A 1 68 ? -14.548 7.353 12.750 1.00 75.94 68 VAL A N 1
ATOM 546 C CA . VAL A 1 68 ? -13.705 7.728 13.895 1.00 75.94 68 VAL A CA 1
ATOM 547 C C . VAL A 1 68 ? -14.230 9.007 14.554 1.00 75.94 68 VAL A C 1
ATOM 549 O O . VAL A 1 68 ? -14.421 9.045 15.771 1.00 75.94 68 VAL A O 1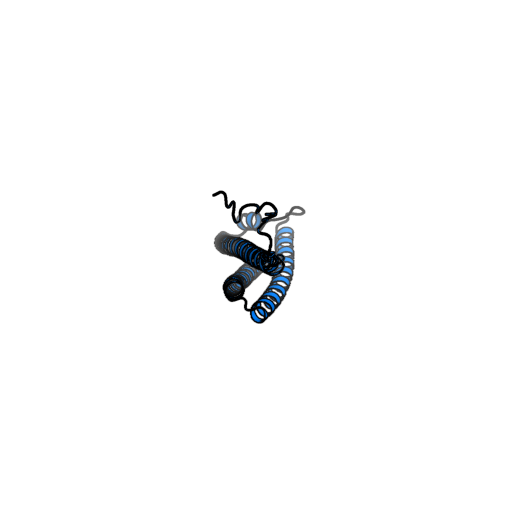
ATOM 552 N N . GLY A 1 69 ? -14.584 10.020 13.757 1.00 74.56 69 GLY A N 1
ATOM 553 C CA . GLY A 1 69 ? -15.201 11.250 14.251 1.00 74.56 69 GLY A CA 1
ATOM 554 C C . GLY A 1 69 ? -16.568 11.037 14.919 1.00 74.56 69 GLY A C 1
ATOM 555 O O . GLY A 1 69 ? -16.862 11.674 15.933 1.00 74.56 69 GLY A O 1
ATOM 556 N N . GLN A 1 70 ? -17.410 10.135 14.398 1.00 76.75 70 GLN A N 1
ATOM 557 C CA . GLN A 1 70 ? -18.684 9.776 15.039 1.00 76.75 70 GLN A CA 1
ATOM 558 C C . GLN A 1 70 ? -18.472 9.041 16.365 1.00 76.75 70 GLN A C 1
ATOM 560 O O . GLN A 1 70 ? -19.153 9.349 17.348 1.00 76.75 70 GLN A O 1
ATOM 565 N N . ILE A 1 71 ? -17.507 8.118 16.423 1.00 74.69 71 ILE A N 1
ATOM 566 C CA . ILE A 1 71 ? -17.170 7.407 17.660 1.00 74.69 71 ILE A CA 1
ATOM 567 C C . ILE A 1 71 ? -16.680 8.410 18.710 1.00 74.69 71 ILE A C 1
ATOM 569 O O . ILE A 1 71 ? -17.213 8.423 19.821 1.00 74.69 71 ILE A O 1
ATOM 573 N N . GLY A 1 72 ? -15.778 9.322 18.334 1.00 71.25 72 GLY A N 1
ATOM 574 C CA . GLY A 1 72 ? -15.284 10.400 19.195 1.00 71.25 72 GLY A CA 1
ATOM 575 C C . GLY A 1 72 ? -16.388 11.267 19.794 1.00 71.25 72 GLY A C 1
ATOM 576 O O . GLY A 1 72 ? -16.477 11.412 21.017 1.00 71.25 72 GLY A O 1
ATOM 577 N N . ARG A 1 73 ? -17.301 11.757 18.942 1.00 73.06 73 ARG A N 1
ATOM 578 C CA . ARG A 1 73 ? -18.488 12.514 19.376 1.00 73.06 73 ARG A CA 1
ATOM 579 C C . ARG A 1 73 ? -19.353 11.717 20.353 1.00 73.06 73 ARG A C 1
ATOM 581 O O . ARG A 1 73 ? -19.781 12.255 21.370 1.00 73.06 73 ARG A O 1
ATOM 588 N N . SER A 1 74 ? -19.585 10.433 20.079 1.00 69.69 74 SER A N 1
ATOM 589 C CA . SER A 1 74 ? -20.421 9.564 20.923 1.00 69.69 74 SER A CA 1
ATOM 590 C C . SER A 1 74 ? -19.801 9.224 22.286 1.00 69.69 74 SER A C 1
ATOM 592 O O . SER A 1 74 ? -20.516 8.857 23.222 1.00 69.69 74 SER A O 1
ATOM 594 N N . MET A 1 75 ? -18.475 9.338 22.404 1.00 67.06 75 MET A N 1
ATOM 595 C CA . MET A 1 75 ? -17.723 9.107 23.638 1.00 67.06 75 MET A CA 1
ATOM 596 C C . 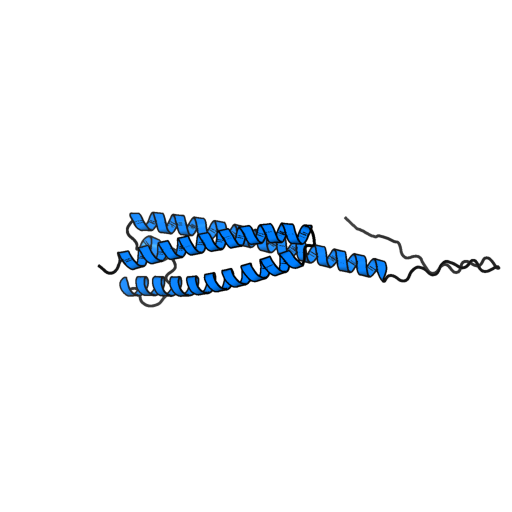MET A 1 75 ? -17.502 10.386 24.455 1.00 67.06 75 MET A C 1
ATOM 598 O O . MET A 1 75 ? -16.922 10.318 25.534 1.00 67.06 75 MET A O 1
ATOM 602 N N . GLY A 1 76 ? -17.984 11.541 23.982 1.00 63.34 76 GLY A N 1
ATOM 603 C CA . GLY A 1 76 ? -17.877 12.811 24.704 1.00 63.34 76 GLY A CA 1
ATOM 604 C C . GLY A 1 76 ? -16.489 13.456 24.652 1.00 63.34 76 GLY A C 1
ATOM 605 O O . GLY A 1 76 ? -16.263 14.445 25.345 1.00 63.34 76 GLY A O 1
ATOM 606 N N . LYS A 1 77 ? -15.565 12.945 23.824 1.00 60.47 77 LYS A N 1
ATOM 607 C CA . LYS A 1 77 ? -14.297 13.623 23.526 1.00 60.47 77 LYS A CA 1
ATOM 608 C C . LYS A 1 77 ? -14.497 14.535 22.317 1.00 60.47 77 LYS A C 1
ATOM 610 O O . LYS A 1 77 ? -14.547 14.079 21.178 1.00 60.47 77 LYS A O 1
ATOM 615 N N . TYR A 1 78 ? -14.646 15.830 22.580 1.00 51.69 78 TYR A N 1
ATOM 616 C CA . TYR A 1 78 ? -14.577 16.863 21.551 1.00 51.69 78 TYR A CA 1
ATOM 617 C C . TYR A 1 78 ? -13.108 17.250 21.319 1.00 51.69 78 TYR A C 1
ATOM 619 O O . TYR A 1 78 ? -12.348 17.393 22.273 1.00 51.69 78 TYR A O 1
ATOM 627 N N . SER A 1 79 ? -12.755 17.437 20.045 1.00 48.34 79 SER A N 1
ATOM 628 C CA . SER A 1 79 ? -11.558 18.128 19.534 1.00 48.34 79 SER A CA 1
ATOM 629 C C . SER A 1 79 ? -10.179 17.552 19.877 1.00 48.34 79 SER A C 1
ATOM 631 O O . SER A 1 79 ? -9.488 18.022 20.775 1.00 48.34 79 SER A O 1
ATOM 633 N N . GLY A 1 80 ? -9.731 16.615 19.055 1.00 49.00 80 GLY A N 1
ATOM 634 C CA . GLY A 1 80 ? -8.328 16.238 18.900 1.00 49.00 80 GLY A CA 1
ATOM 635 C C . GLY A 1 80 ? -8.294 14.945 18.110 1.00 49.00 80 GLY A C 1
ATOM 636 O O . GLY A 1 80 ? -9.128 14.097 18.400 1.00 49.00 80 GLY A O 1
ATOM 637 N N . ASP A 1 81 ? -7.438 14.835 17.094 1.00 53.41 81 ASP A N 1
ATOM 638 C CA . ASP A 1 81 ? -7.291 13.659 16.226 1.00 53.41 81 ASP A CA 1
ATOM 639 C C . ASP A 1 81 ? -7.339 12.356 17.033 1.00 53.41 81 ASP A C 1
ATOM 641 O O . ASP A 1 81 ? -6.337 11.911 17.588 1.00 53.41 81 ASP A O 1
ATOM 645 N N . ILE A 1 82 ? -8.528 11.762 17.152 1.00 59.34 82 ILE A N 1
ATOM 646 C CA . ILE A 1 82 ? -8.688 10.496 17.853 1.00 59.34 82 ILE A CA 1
ATOM 647 C C . ILE A 1 82 ? -8.092 9.462 16.922 1.00 59.34 82 ILE A C 1
ATOM 649 O O . ILE A 1 82 ? -8.625 9.198 15.844 1.00 59.34 82 ILE A O 1
ATOM 653 N N . THR A 1 83 ? -6.963 8.896 17.322 1.00 62.09 83 THR A N 1
ATOM 654 C CA . THR A 1 83 ? -6.319 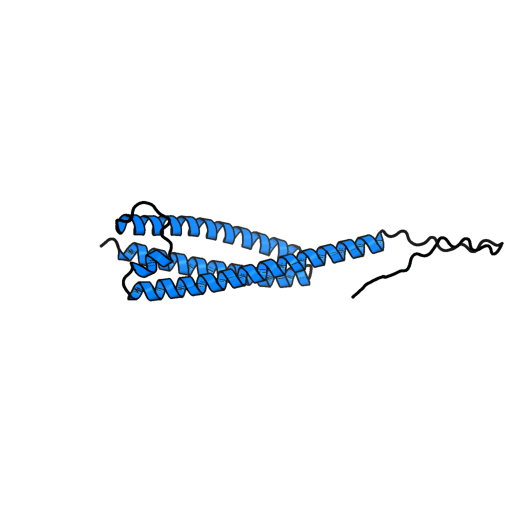7.866 16.523 1.00 62.09 83 THR A CA 1
ATOM 655 C C . THR A 1 83 ? -7.002 6.524 16.758 1.00 62.09 83 THR A C 1
ATOM 657 O O . THR A 1 83 ? -7.633 6.286 17.790 1.00 62.09 83 THR A O 1
ATOM 660 N N . VAL A 1 84 ? -6.859 5.602 15.805 1.00 63.56 84 VAL A N 1
ATOM 661 C CA . VAL A 1 84 ? -7.340 4.220 15.964 1.00 63.56 84 VAL A CA 1
ATOM 662 C C . VAL A 1 84 ? -6.765 3.589 17.242 1.00 63.56 84 VAL A C 1
ATOM 664 O O . VAL A 1 84 ? -7.472 2.855 17.920 1.00 63.56 84 VAL A O 1
ATOM 667 N N . SER A 1 85 ? -5.539 3.947 17.641 1.00 63.78 85 SER A N 1
ATOM 668 C CA . SER A 1 85 ? -4.911 3.513 18.898 1.00 63.78 85 SER A CA 1
ATOM 669 C C . SER A 1 85 ? -5.637 4.017 20.151 1.00 63.78 85 SER A C 1
ATOM 671 O O . SER A 1 8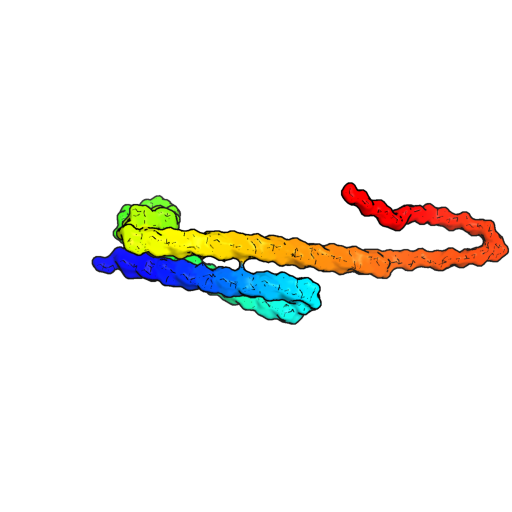5 ? -5.789 3.272 21.119 1.00 63.78 85 SER A O 1
ATOM 673 N N . ASP A 1 86 ? -6.116 5.263 20.132 1.00 64.69 86 ASP A N 1
ATOM 674 C CA . ASP A 1 86 ? -6.903 5.822 21.234 1.00 64.69 86 ASP A CA 1
ATOM 675 C C . ASP A 1 86 ? -8.265 5.136 21.327 1.00 64.69 86 ASP A C 1
ATOM 677 O O . ASP A 1 86 ? -8.760 4.889 22.426 1.00 64.69 86 ASP A O 1
ATOM 681 N N . LEU A 1 87 ? -8.842 4.777 20.172 1.00 66.38 87 LEU A N 1
ATOM 682 C CA . LEU A 1 87 ? -10.077 4.007 20.109 1.00 66.38 87 LEU A CA 1
ATOM 683 C C . LEU A 1 87 ? -9.908 2.636 20.753 1.00 66.38 87 LEU A C 1
ATOM 685 O O . LEU A 1 87 ? -10.742 2.328 21.591 1.00 66.38 87 LEU A O 1
ATOM 689 N N . VAL A 1 88 ? -8.837 1.877 20.461 1.00 66.31 88 VAL A N 1
ATOM 690 C CA . VAL A 1 88 ? -8.562 0.550 21.071 1.00 66.31 88 VAL A CA 1
ATOM 691 C C . VAL A 1 88 ? -8.695 0.585 22.599 1.00 66.31 88 VAL A C 1
ATOM 693 O O . VAL A 1 88 ? -9.304 -0.305 23.179 1.00 66.31 88 VAL A O 1
ATOM 696 N N . SER A 1 89 ? -8.207 1.647 23.248 1.00 64.44 89 SER A N 1
ATOM 697 C CA . SER A 1 89 ? -8.244 1.792 24.715 1.00 64.44 89 SER A CA 1
ATOM 698 C C . SER A 1 89 ? -9.629 2.151 25.285 1.00 64.44 89 SER A C 1
ATOM 700 O O . SER A 1 89 ? -9.820 2.142 26.499 1.00 64.44 89 SER A O 1
ATOM 702 N N . LEU A 1 90 ? -10.588 2.518 24.430 1.00 65.00 90 LEU A N 1
ATOM 703 C CA . LEU A 1 90 ? -11.939 2.969 24.791 1.00 65.00 90 LEU A CA 1
ATOM 704 C C . LEU A 1 90 ? -13.033 1.943 24.439 1.00 65.00 90 LEU A C 1
ATOM 706 O O . LEU A 1 90 ? -14.184 2.107 24.856 1.00 65.00 90 LEU A O 1
ATOM 710 N N . VAL A 1 91 ? -12.704 0.922 23.643 1.00 69.00 91 VAL A N 1
ATOM 711 C CA . VAL A 1 91 ? -13.625 -0.149 23.231 1.00 69.00 91 VAL A CA 1
ATOM 712 C C . VAL A 1 91 ? -13.626 -1.282 24.264 1.00 69.00 91 VAL A C 1
ATOM 714 O O . VAL A 1 91 ? -12.599 -1.524 24.894 1.00 69.00 91 VAL A O 1
ATOM 717 N N . PRO A 1 92 ? -14.745 -2.014 24.431 1.00 69.44 92 PRO A N 1
ATOM 718 C CA . PRO A 1 92 ? -14.742 -3.295 25.132 1.00 69.44 92 PRO A CA 1
ATOM 719 C C . PRO A 1 92 ? -13.636 -4.238 24.637 1.00 69.44 92 PRO A C 1
ATOM 721 O O . PRO A 1 92 ? -13.309 -4.244 23.450 1.00 69.44 92 PRO A O 1
ATOM 724 N N . GLU A 1 93 ? -13.115 -5.059 25.548 1.00 69.06 93 GLU A N 1
ATOM 725 C CA . GLU A 1 93 ? -11.956 -5.946 25.350 1.00 69.06 93 GLU A CA 1
ATOM 726 C C . GLU A 1 93 ? -12.085 -6.835 24.095 1.00 69.06 93 GLU A C 1
ATOM 728 O O . GLU A 1 93 ? -11.148 -6.945 23.308 1.00 69.06 93 GLU A O 1
ATOM 733 N N . GLU A 1 94 ? -13.294 -7.334 23.817 1.00 71.25 94 GLU A N 1
ATOM 734 C CA . GLU A 1 94 ? -13.622 -8.158 22.643 1.00 71.25 94 GLU A CA 1
ATOM 735 C C . GLU A 1 94 ? -13.360 -7.454 21.293 1.00 71.25 94 GLU A C 1
ATOM 737 O O . GLU A 1 94 ? -12.891 -8.073 20.339 1.00 71.25 94 GLU A O 1
ATOM 742 N N . TYR A 1 95 ? -13.605 -6.142 21.212 1.00 69.06 95 TYR A N 1
ATOM 743 C CA . TYR A 1 95 ? -13.354 -5.346 20.005 1.00 69.06 95 TYR A CA 1
ATOM 744 C C . TYR A 1 95 ? -11.950 -4.733 19.988 1.00 69.06 95 TYR A C 1
ATOM 746 O O . TYR A 1 95 ? -11.415 -4.471 18.912 1.00 69.06 95 TYR A O 1
ATOM 754 N N . SER A 1 96 ? -11.350 -4.503 21.160 1.00 72.50 96 SER A N 1
ATOM 755 C CA . SER A 1 96 ? -9.970 -4.022 21.295 1.00 72.50 96 SER A CA 1
ATOM 756 C C . SER A 1 96 ? -8.985 -4.982 20.625 1.00 72.50 96 SER A C 1
ATOM 758 O O . SER A 1 96 ? -8.155 -4.553 19.816 1.00 72.50 96 SER A O 1
ATOM 760 N N . ASP A 1 97 ? -9.119 -6.284 20.889 1.00 76.62 97 ASP A N 1
ATOM 761 C CA . ASP A 1 97 ? -8.236 -7.301 20.314 1.00 76.62 97 ASP A CA 1
ATOM 762 C C . ASP A 1 97 ? -8.373 -7.388 18.792 1.00 76.62 97 ASP A C 1
ATOM 764 O O . ASP A 1 97 ? -7.367 -7.376 18.076 1.00 76.62 97 ASP A O 1
ATOM 768 N N . GLN A 1 98 ? -9.606 -7.375 18.278 1.00 75.88 98 GLN A N 1
ATOM 769 C CA . GLN A 1 98 ? -9.863 -7.384 16.836 1.00 75.88 98 GLN A CA 1
ATOM 770 C C . GLN A 1 98 ? -9.307 -6.134 16.145 1.00 75.88 98 GLN A C 1
ATOM 772 O O . GLN A 1 98 ? -8.602 -6.241 15.140 1.00 75.88 98 GLN A O 1
ATOM 777 N N . LEU A 1 99 ? -9.564 -4.941 16.692 1.00 73.88 99 LEU A N 1
ATOM 778 C CA . LEU A 1 99 ? -9.090 -3.681 16.113 1.00 73.88 99 LEU A CA 1
ATOM 779 C C . LEU A 1 99 ? -7.553 -3.603 16.128 1.00 73.88 99 LEU A C 1
ATOM 781 O O . LEU A 1 99 ? -6.940 -3.157 15.156 1.00 73.88 99 LEU A O 1
ATOM 785 N N . SER A 1 100 ? -6.925 -4.085 17.204 1.00 76.94 100 SER A N 1
ATOM 786 C CA . SER A 1 100 ? -5.468 -4.181 17.338 1.00 76.94 100 SER A CA 1
ATOM 787 C C . SER A 1 100 ? -4.866 -5.159 16.326 1.00 76.94 100 SER A C 1
ATOM 789 O O . SER A 1 100 ? -3.873 -4.840 15.666 1.00 76.94 100 SER A O 1
ATOM 791 N N . GLN A 1 101 ? -5.480 -6.331 16.143 1.00 81.25 101 GLN A N 1
ATOM 792 C CA . GLN A 1 101 ? -5.020 -7.338 15.189 1.00 81.25 101 GLN A CA 1
ATOM 793 C C . GLN A 1 101 ? -5.141 -6.851 13.741 1.00 81.25 101 GLN A C 1
ATOM 795 O O . GLN A 1 101 ? -4.171 -6.937 12.981 1.00 81.25 101 GLN A O 1
ATOM 800 N N . VAL A 1 102 ? -6.291 -6.284 13.367 1.00 77.81 102 VAL A N 1
ATOM 801 C CA . VAL A 1 102 ? -6.510 -5.721 12.027 1.00 77.81 102 VAL A CA 1
ATOM 802 C C . VAL A 1 102 ? -5.573 -4.536 11.786 1.00 77.81 102 VAL A C 1
ATOM 804 O O . VAL A 1 102 ? -4.940 -4.466 10.735 1.00 77.81 102 VAL A O 1
ATOM 807 N N . GLY A 1 103 ? -5.397 -3.650 12.770 1.00 74.69 103 GLY A N 1
ATOM 808 C CA . GLY A 1 103 ? -4.474 -2.517 12.677 1.00 74.69 103 GLY A CA 1
ATOM 809 C C . GLY A 1 103 ? -3.010 -2.939 12.504 1.00 74.69 103 GLY A C 1
ATOM 810 O O . GLY A 1 103 ? -2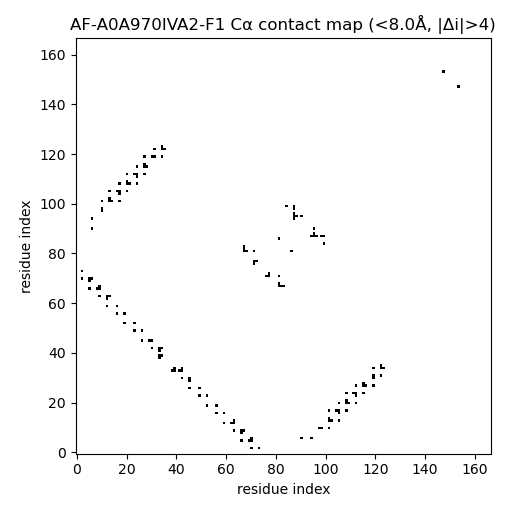.293 -2.361 11.683 1.00 74.69 103 GLY A O 1
ATOM 811 N N . LYS A 1 104 ? -2.558 -3.976 13.225 1.00 79.69 104 LYS A N 1
ATOM 812 C CA . LYS A 1 104 ? -1.217 -4.559 13.039 1.00 79.69 104 LYS A CA 1
ATOM 813 C C . LYS A 1 104 ? -1.054 -5.145 11.640 1.00 79.69 104 LYS A C 1
ATOM 815 O O . LYS A 1 104 ? -0.086 -4.806 10.964 1.00 79.69 104 LYS A O 1
ATOM 820 N N . SER A 1 105 ? -2.012 -5.959 11.196 1.00 77.00 105 SER A N 1
ATOM 821 C CA . SER A 1 105 ? -1.981 -6.563 9.860 1.00 77.00 105 SER A CA 1
ATOM 822 C C . SER A 1 105 ? -1.945 -5.497 8.762 1.00 77.00 105 SER A C 1
ATOM 824 O O . SER A 1 105 ? -1.100 -5.564 7.874 1.00 77.00 105 SER A O 1
ATOM 826 N N . LEU A 1 106 ? -2.769 -4.452 8.875 1.00 76.25 106 LEU A N 1
ATOM 827 C CA . LEU A 1 106 ? -2.781 -3.327 7.943 1.00 76.25 106 LEU A CA 1
ATOM 828 C C . LEU A 1 106 ? -1.418 -2.623 7.889 1.00 76.25 106 LEU A C 1
ATOM 830 O O . LEU A 1 106 ? -0.884 -2.377 6.809 1.00 76.25 106 LEU A O 1
ATOM 834 N N . LYS A 1 107 ? -0.817 -2.335 9.050 1.00 76.69 107 LYS A N 1
ATOM 835 C CA . LYS A 1 107 ? 0.502 -1.690 9.138 1.00 76.69 107 LYS A CA 1
ATOM 836 C C . LYS A 1 107 ? 1.601 -2.538 8.495 1.00 76.69 107 LYS A C 1
ATOM 838 O O . LYS A 1 107 ? 2.485 -1.993 7.833 1.00 76.69 107 LYS A O 1
ATOM 843 N N . GLU A 1 108 ? 1.552 -3.855 8.668 1.00 80.75 108 GLU A N 1
ATOM 844 C CA . GLU A 1 108 ? 2.473 -4.781 8.008 1.00 80.75 108 GLU A CA 1
ATOM 845 C C . GLU A 1 108 ? 2.294 -4.782 6.488 1.00 80.75 108 GLU A C 1
ATOM 847 O O . GLU A 1 108 ? 3.284 -4.640 5.766 1.00 80.75 108 GLU A O 1
ATOM 852 N N . THR A 1 109 ? 1.057 -4.891 5.994 1.00 75.88 109 THR A N 1
ATOM 853 C CA . THR A 1 109 ? 0.750 -4.862 4.555 1.00 75.88 109 THR A CA 1
ATOM 854 C C . THR A 1 109 ? 1.203 -3.547 3.919 1.00 75.88 109 THR A C 1
ATOM 856 O O . THR A 1 109 ? 1.885 -3.561 2.895 1.00 75.88 109 THR A O 1
ATOM 859 N N . VAL A 1 110 ? 0.925 -2.407 4.560 1.00 76.00 110 VAL A N 1
ATOM 860 C CA . VAL A 1 110 ? 1.355 -1.080 4.088 1.00 76.00 110 VAL A CA 1
ATOM 861 C C . VAL A 1 110 ? 2.880 -0.959 4.053 1.00 76.00 110 VAL A C 1
ATOM 863 O O . VAL A 1 110 ? 3.434 -0.452 3.078 1.00 76.00 110 VAL A O 1
ATOM 866 N N . ASN A 1 111 ? 3.586 -1.453 5.075 1.00 76.44 111 ASN A N 1
ATOM 867 C CA . ASN A 1 111 ? 5.051 -1.451 5.077 1.00 76.44 111 ASN A CA 1
ATOM 868 C C . ASN A 1 111 ? 5.628 -2.324 3.954 1.00 76.44 111 ASN A C 1
ATOM 870 O O . ASN A 1 111 ? 6.561 -1.902 3.269 1.00 76.44 111 ASN A O 1
ATOM 874 N N . LYS A 1 112 ? 5.066 -3.518 3.731 1.00 77.50 112 LYS A N 1
ATOM 875 C CA . LYS A 1 112 ? 5.468 -4.398 2.621 1.00 77.50 112 LYS A CA 1
ATOM 876 C C . LYS A 1 112 ? 5.259 -3.716 1.271 1.00 77.50 112 LYS A C 1
ATOM 878 O O . LYS A 1 112 ? 6.173 -3.714 0.448 1.00 77.50 112 LYS A O 1
ATOM 883 N N . LEU A 1 113 ? 4.104 -3.082 1.079 1.00 76.06 113 LEU A N 1
ATOM 884 C CA . LEU A 1 113 ? 3.796 -2.336 -0.134 1.00 76.06 113 LEU A CA 1
ATOM 885 C C . LEU A 1 113 ? 4.771 -1.172 -0.349 1.00 76.06 113 LEU A C 1
ATOM 887 O O . LEU A 1 113 ? 5.283 -1.000 -1.451 1.00 76.06 113 LEU A O 1
ATOM 891 N N . LYS A 1 114 ? 5.080 -0.400 0.700 1.00 75.88 114 LYS A N 1
ATOM 892 C CA . LYS A 1 114 ? 6.042 0.708 0.619 1.00 75.88 114 LYS A CA 1
ATOM 893 C C . LYS A 1 114 ? 7.423 0.224 0.174 1.00 75.88 114 LYS A C 1
ATOM 895 O O . LYS A 1 114 ? 8.028 0.844 -0.696 1.00 75.88 114 LYS A O 1
ATOM 900 N N . ASN A 1 115 ? 7.889 -0.898 0.721 1.00 76.31 115 ASN A N 1
ATOM 901 C CA . ASN A 1 115 ? 9.165 -1.500 0.334 1.00 76.31 115 ASN A CA 1
ATOM 902 C C . ASN A 1 115 ? 9.161 -1.960 -1.132 1.00 76.31 115 ASN A C 1
ATOM 904 O O . ASN A 1 115 ? 10.119 -1.703 -1.855 1.00 76.31 115 ASN A O 1
ATOM 908 N N . LYS A 1 116 ? 8.084 -2.609 -1.595 1.00 75.69 116 LYS A N 1
ATOM 909 C CA . LYS A 1 116 ? 7.945 -3.030 -3.001 1.00 75.69 116 LYS A CA 1
ATOM 910 C C . LYS A 1 116 ? 7.881 -1.842 -3.959 1.00 75.69 116 LYS A C 1
ATOM 912 O O . LYS A 1 116 ? 8.512 -1.878 -5.009 1.00 75.69 116 LYS A O 1
ATOM 917 N N . ASN A 1 117 ? 7.191 -0.771 -3.577 1.00 76.38 117 ASN A N 1
ATOM 918 C CA . ASN A 1 117 ? 7.127 0.444 -4.381 1.00 76.38 117 ASN A CA 1
ATOM 919 C C . ASN A 1 117 ? 8.509 1.114 -4.514 1.00 76.38 117 ASN A C 1
ATOM 921 O O . ASN A 1 117 ? 8.908 1.478 -5.616 1.00 76.38 117 ASN A O 1
ATOM 925 N N . ASP A 1 118 ? 9.282 1.195 -3.425 1.00 77.06 118 ASP A N 1
ATOM 926 C CA . ASP A 1 118 ? 10.663 1.707 -3.462 1.00 77.06 118 ASP A CA 1
ATOM 927 C C . ASP A 1 118 ? 11.578 0.849 -4.356 1.00 77.06 118 ASP A C 1
ATOM 929 O O . ASP A 1 118 ? 12.364 1.373 -5.147 1.00 77.06 118 ASP A O 1
ATOM 933 N N . LEU A 1 119 ? 11.436 -0.479 -4.292 1.00 75.88 119 LEU A N 1
ATOM 934 C CA . LEU A 1 119 ? 12.152 -1.398 -5.181 1.00 75.88 119 LEU A CA 1
ATOM 935 C C . LEU A 1 119 ? 11.775 -1.186 -6.652 1.00 75.88 119 LEU A C 1
ATOM 937 O O . LEU A 1 119 ? 12.660 -1.097 -7.499 1.00 75.88 119 LEU A O 1
ATOM 941 N N . ASN A 1 120 ? 10.484 -1.058 -6.960 1.00 75.94 120 ASN A N 1
ATOM 942 C CA . ASN A 1 120 ? 10.016 -0.801 -8.322 1.00 75.94 120 ASN A CA 1
ATOM 943 C C . ASN A 1 120 ? 10.533 0.536 -8.861 1.00 75.94 120 ASN A C 1
ATOM 945 O O . ASN A 1 120 ? 10.943 0.608 -10.017 1.00 75.94 120 ASN A O 1
ATOM 949 N N . LEU A 1 121 ? 10.580 1.574 -8.024 1.00 79.75 121 LEU A N 1
ATOM 950 C CA . LEU A 1 121 ? 11.137 2.874 -8.393 1.00 79.75 121 LEU A CA 1
ATOM 951 C C . LEU A 1 121 ? 12.634 2.768 -8.728 1.00 79.75 121 LEU A C 1
ATOM 953 O O . LEU A 1 121 ? 13.074 3.298 -9.747 1.00 79.75 121 LEU A O 1
ATOM 957 N N . LYS A 1 122 ? 13.407 2.023 -7.928 1.00 80.19 122 LYS A N 1
ATOM 958 C CA . LYS A 1 122 ? 14.829 1.751 -8.204 1.00 80.19 122 LYS A CA 1
ATOM 959 C C . LYS A 1 122 ? 15.039 0.967 -9.500 1.00 80.19 122 LYS A C 1
ATOM 961 O O . LYS A 1 122 ? 15.927 1.316 -10.269 1.00 80.19 122 LYS A O 1
ATOM 966 N N . LEU A 1 123 ? 14.224 -0.058 -9.758 1.00 76.06 123 LEU A N 1
ATOM 967 C CA . LEU A 1 123 ? 14.307 -0.859 -10.984 1.00 76.06 123 LEU A CA 1
ATOM 968 C C . LEU A 1 123 ? 13.999 -0.030 -12.233 1.00 76.06 123 LEU A C 1
ATOM 970 O O . LEU A 1 123 ? 14.716 -0.136 -13.223 1.00 76.06 123 LEU A O 1
ATOM 974 N N . ILE A 1 124 ? 12.969 0.818 -12.177 1.00 76.56 124 ILE A N 1
ATOM 975 C CA . ILE A 1 124 ? 12.620 1.715 -13.286 1.00 76.56 124 ILE A CA 1
ATOM 976 C C . ILE A 1 124 ? 13.753 2.715 -13.540 1.00 76.56 124 ILE A C 1
ATOM 978 O O . ILE A 1 124 ? 14.153 2.889 -14.687 1.00 76.56 124 ILE A O 1
ATOM 982 N N . ASN A 1 125 ? 14.314 3.323 -12.491 1.00 77.56 125 ASN A N 1
ATOM 983 C CA . ASN A 1 125 ? 15.446 4.241 -12.642 1.00 77.56 125 ASN A CA 1
ATOM 984 C C . ASN A 1 125 ? 16.673 3.549 -13.242 1.00 77.56 125 ASN A C 1
ATOM 986 O O . ASN A 1 125 ? 17.297 4.097 -14.141 1.00 77.56 125 ASN A O 1
ATOM 990 N N . ASN A 1 126 ? 16.989 2.329 -12.806 1.00 77.50 126 ASN A N 1
ATOM 991 C CA . ASN A 1 126 ? 18.110 1.585 -13.370 1.00 77.50 126 ASN A CA 1
ATOM 992 C C . ASN A 1 126 ? 17.876 1.196 -14.841 1.00 77.50 126 ASN A C 1
ATOM 994 O O . ASN A 1 126 ? 18.798 1.266 -15.650 1.00 77.50 126 ASN A O 1
ATOM 998 N N . ALA A 1 127 ? 16.640 0.843 -15.213 1.00 73.06 127 ALA A N 1
ATOM 999 C CA . ALA A 1 127 ? 16.281 0.602 -16.608 1.00 73.06 127 ALA A CA 1
ATOM 1000 C C . ALA A 1 127 ? 16.443 1.870 -17.465 1.00 73.06 127 ALA A C 1
ATOM 1002 O O . ALA A 1 127 ? 16.944 1.784 -18.585 1.00 73.06 127 ALA A O 1
ATOM 1003 N N . LEU A 1 128 ? 16.078 3.044 -16.933 1.00 77.56 128 LEU A N 1
ATOM 1004 C CA . LEU A 1 128 ? 16.305 4.334 -17.592 1.00 77.56 128 LEU A CA 1
ATOM 1005 C C . LEU A 1 128 ? 17.800 4.645 -17.736 1.00 77.56 128 LEU A C 1
ATOM 1007 O O . LEU A 1 128 ? 18.236 4.956 -18.838 1.00 77.56 128 LEU A O 1
ATOM 1011 N N . GLU A 1 129 ? 18.599 4.470 -16.680 1.00 77.75 129 GLU A N 1
ATOM 1012 C CA . GLU A 1 129 ? 20.059 4.642 -16.738 1.00 77.75 129 GLU A CA 1
ATOM 1013 C C . GLU A 1 129 ? 20.708 3.717 -17.775 1.00 77.75 129 GLU A C 1
ATOM 1015 O O . GLU A 1 129 ? 21.613 4.132 -18.496 1.00 77.75 129 GLU A O 1
ATOM 1020 N N . TYR A 1 130 ? 20.240 2.470 -17.888 1.00 76.25 130 TYR A N 1
ATOM 1021 C CA . TYR A 1 130 ? 20.729 1.533 -18.898 1.00 76.25 130 TYR A CA 1
ATOM 1022 C C . TYR A 1 130 ? 20.365 1.971 -20.322 1.00 76.25 130 TYR A C 1
ATOM 1024 O O . TYR A 1 130 ? 21.196 1.869 -21.231 1.00 76.25 130 TYR A O 1
ATOM 1032 N N . VAL A 1 131 ? 19.144 2.474 -20.531 1.00 75.88 131 VAL A N 1
ATOM 1033 C CA . VAL A 1 131 ? 18.722 3.044 -21.819 1.00 75.88 131 VAL A CA 1
ATOM 1034 C C . VAL A 1 131 ? 19.556 4.278 -22.153 1.00 75.88 131 VAL A C 1
ATOM 1036 O O . VAL A 1 131 ? 20.091 4.346 -23.256 1.00 75.88 131 VAL A O 1
ATOM 1039 N N . ASP A 1 132 ? 19.754 5.199 -21.211 1.00 75.56 132 ASP A N 1
ATOM 1040 C CA . ASP A 1 132 ? 20.578 6.397 -21.397 1.00 75.56 132 ASP A CA 1
ATOM 1041 C C . ASP A 1 132 ? 22.042 6.042 -21.669 1.00 75.56 132 ASP A C 1
ATOM 1043 O O . ASP A 1 132 ? 22.676 6.625 -22.549 1.00 75.56 132 ASP A O 1
ATOM 1047 N N . PHE A 1 133 ? 22.596 5.052 -20.968 1.00 75.50 133 PHE A N 1
ATOM 1048 C CA . PHE A 1 133 ? 23.936 4.533 -21.235 1.00 75.50 133 PHE A CA 1
ATOM 1049 C C . PHE A 1 133 ? 24.039 3.931 -22.642 1.00 75.50 133 PHE A C 1
ATOM 1051 O O . PHE A 1 133 ? 24.979 4.233 -23.377 1.00 75.50 133 PHE A O 1
ATOM 1058 N N . SER A 1 134 ? 23.057 3.121 -23.043 1.00 72.94 134 SER A N 1
ATOM 1059 C CA . SER A 1 134 ? 23.012 2.494 -24.369 1.00 72.94 134 SER A CA 1
ATOM 1060 C C . SER A 1 134 ? 22.856 3.532 -25.481 1.00 72.94 134 SER A C 1
ATOM 1062 O O . SER A 1 134 ? 23.533 3.446 -26.504 1.00 72.94 134 SER A O 1
ATOM 1064 N N . LEU A 1 135 ? 22.015 4.548 -25.268 1.00 74.94 135 LEU A N 1
ATOM 1065 C CA . LEU A 1 135 ? 21.872 5.687 -26.170 1.00 74.94 135 LEU A CA 1
ATOM 1066 C C . LEU A 1 135 ? 23.188 6.450 -26.277 1.00 74.94 135 LEU A C 1
ATOM 1068 O O . LEU A 1 135 ? 23.665 6.641 -27.387 1.00 74.94 135 LEU A O 1
ATOM 1072 N N . ASN A 1 136 ? 23.821 6.790 -25.153 1.00 74.88 136 ASN A N 1
ATOM 1073 C CA . ASN A 1 136 ? 25.121 7.456 -25.141 1.00 74.88 136 ASN A CA 1
ATOM 1074 C C . ASN A 1 136 ? 26.200 6.646 -25.873 1.00 74.88 136 ASN A C 1
ATOM 1076 O O . ASN A 1 136 ? 27.041 7.233 -26.548 1.00 74.88 136 ASN A O 1
ATOM 1080 N N . LEU A 1 137 ? 26.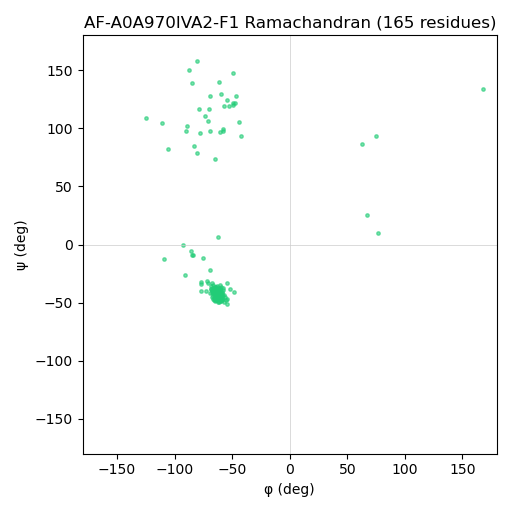184 5.315 -25.769 1.00 76.19 137 LEU A N 1
ATOM 1081 C CA . LEU A 1 137 ? 27.100 4.438 -26.500 1.00 76.19 137 LEU A CA 1
ATOM 1082 C C . LEU A 1 137 ? 26.829 4.441 -28.014 1.00 76.19 137 LEU A C 1
ATOM 1084 O O . LEU A 1 137 ? 27.772 4.424 -28.798 1.00 76.19 137 LEU A O 1
ATOM 1088 N N . LEU A 1 138 ? 25.562 4.488 -28.434 1.00 73.25 138 LEU A N 1
ATOM 1089 C CA . LEU A 1 138 ? 25.170 4.532 -29.849 1.00 73.25 138 LEU A CA 1
ATOM 1090 C C . LEU A 1 138 ? 25.362 5.915 -30.484 1.00 73.25 138 LEU A C 1
ATOM 1092 O O . LEU A 1 138 ? 25.677 6.011 -31.667 1.00 73.25 138 LEU A O 1
ATOM 1096 N N . THR A 1 139 ? 25.169 6.988 -29.716 1.00 71.69 139 THR A N 1
ATOM 1097 C CA . THR A 1 139 ? 25.361 8.374 -30.164 1.00 71.69 139 THR A CA 1
ATOM 1098 C C . THR A 1 139 ? 26.804 8.841 -30.030 1.00 71.69 139 THR A C 1
ATOM 1100 O O . THR A 1 139 ? 27.125 9.952 -30.456 1.00 71.69 139 THR A O 1
ATOM 1103 N N . GLN A 1 140 ? 27.683 8.029 -29.430 1.00 62.50 140 GLN A N 1
ATOM 1104 C CA . GLN A 1 140 ? 29.110 8.309 -29.448 1.00 62.50 140 GLN A CA 1
ATOM 1105 C C . GLN A 1 140 ? 29.575 8.361 -30.907 1.00 62.50 140 GLN A C 1
ATOM 1107 O O . GLN A 1 140 ? 29.273 7.450 -31.682 1.00 62.50 140 GLN A O 1
ATOM 1112 N N . PRO A 1 141 ? 30.293 9.423 -31.309 1.00 58.66 141 PRO A N 1
ATOM 1113 C CA . PRO A 1 141 ? 30.822 9.503 -32.656 1.00 58.66 141 PRO A CA 1
ATOM 1114 C C . PRO A 1 141 ? 31.703 8.279 -32.886 1.00 58.66 141 PRO A C 1
ATOM 1116 O O . PRO A 1 141 ? 32.691 8.082 -32.176 1.00 58.66 141 PRO A O 1
ATOM 1119 N N . VAL A 1 142 ? 31.328 7.454 -33.871 1.00 55.91 142 VAL A N 1
ATOM 1120 C CA . VAL A 1 142 ? 32.173 6.361 -34.356 1.00 55.91 142 VAL A CA 1
ATOM 1121 C C . VAL A 1 142 ? 33.541 6.985 -34.616 1.00 55.91 142 VAL A C 1
ATOM 1123 O O . VAL A 1 142 ? 33.592 7.967 -35.369 1.00 55.91 142 VAL A O 1
ATOM 1126 N N . PRO A 1 143 ? 34.630 6.513 -33.976 1.00 52.88 143 PRO A N 1
ATOM 1127 C CA . PRO A 1 143 ? 35.945 7.052 -34.264 1.00 52.88 143 PRO A CA 1
ATOM 1128 C C . PRO A 1 143 ? 36.123 6.955 -35.773 1.00 52.88 143 PRO A C 1
ATOM 1130 O O . PRO A 1 143 ? 35.994 5.866 -36.338 1.00 52.88 143 PRO A O 1
ATOM 1133 N N . GLN A 1 144 ? 36.308 8.107 -36.429 1.00 49.72 144 GLN A N 1
ATOM 1134 C CA . GLN A 1 144 ? 36.603 8.135 -37.855 1.00 49.72 144 GLN A CA 1
ATOM 1135 C C . GLN A 1 144 ? 37.731 7.133 -38.063 1.00 49.72 144 GLN A C 1
ATOM 1137 O O . GLN A 1 144 ? 38.769 7.243 -37.406 1.00 49.72 144 GLN A O 1
ATOM 1142 N N . ALA A 1 145 ? 37.477 6.111 -38.886 1.00 53.09 145 ALA A N 1
ATOM 1143 C CA . ALA A 1 145 ? 38.480 5.113 -39.208 1.00 53.09 145 ALA A CA 1
ATOM 1144 C C . ALA A 1 145 ? 39.756 5.873 -39.570 1.00 53.09 145 ALA A C 1
ATOM 1146 O O . ALA A 1 145 ? 39.718 6.744 -40.440 1.00 53.09 145 ALA A O 1
ATOM 1147 N N . VAL A 1 146 ? 40.845 5.611 -38.842 1.00 48.75 146 VAL A N 1
ATOM 1148 C CA . VAL A 1 146 ? 42.135 6.254 -39.086 1.00 48.75 146 VAL A CA 1
ATOM 1149 C C . VAL A 1 146 ? 42.506 5.932 -40.528 1.00 48.75 146 VAL A C 1
ATOM 1151 O O . VAL A 1 146 ? 42.928 4.821 -40.848 1.00 48.75 146 VAL A O 1
ATOM 1154 N N . HIS A 1 147 ? 42.274 6.874 -41.439 1.00 47.62 147 HIS A N 1
ATOM 1155 C CA . HIS A 1 147 ? 42.735 6.735 -42.804 1.00 47.62 147 HIS A CA 1
ATOM 1156 C C . HIS A 1 147 ? 44.250 6.887 -42.754 1.00 47.62 147 HIS A C 1
ATOM 1158 O O . HIS A 1 147 ? 44.764 7.986 -42.553 1.00 47.62 147 HIS A O 1
ATOM 1164 N N . TYR A 1 148 ? 44.964 5.771 -42.919 1.00 45.00 148 TYR A N 1
ATOM 1165 C CA . TYR A 1 148 ? 46.407 5.774 -43.118 1.00 45.00 148 TYR A CA 1
ATOM 1166 C C . TYR A 1 148 ? 46.727 6.608 -44.362 1.00 45.00 148 TYR A C 1
ATOM 1168 O O . TYR A 1 148 ? 46.615 6.153 -45.503 1.00 45.00 148 TYR A O 1
ATOM 1176 N N . GLY A 1 149 ? 47.100 7.866 -44.141 1.00 50.19 149 GLY A N 1
ATOM 1177 C CA . GLY A 1 149 ? 47.660 8.717 -45.172 1.00 50.19 149 GLY A CA 1
ATOM 1178 C C . GLY A 1 149 ? 48.963 8.102 -45.674 1.00 50.19 149 GLY A C 1
ATOM 1179 O O . GLY A 1 149 ? 49.785 7.616 -44.903 1.00 50.19 149 GLY A O 1
ATOM 1180 N N . ARG A 1 150 ? 49.182 8.156 -46.988 1.00 51.16 150 ARG A N 1
ATOM 1181 C CA . ARG A 1 150 ? 50.336 7.575 -47.704 1.00 51.16 150 ARG A CA 1
ATOM 1182 C C . ARG A 1 150 ? 51.711 8.167 -47.311 1.00 51.16 150 ARG A C 1
ATOM 1184 O O . ARG A 1 150 ? 52.722 7.837 -47.921 1.00 51.16 150 ARG A O 1
ATOM 1191 N N . LYS A 1 151 ? 51.756 9.035 -46.298 1.00 52.84 151 LYS A N 1
ATOM 1192 C CA . LYS A 1 151 ? 52.938 9.456 -45.543 1.00 52.84 151 LYS A CA 1
ATOM 1193 C C . LYS A 1 151 ? 52.618 9.178 -44.077 1.00 52.84 151 LYS A C 1
ATOM 1195 O O . LYS A 1 151 ? 51.753 9.853 -43.533 1.00 52.84 151 LYS A O 1
ATOM 1200 N N . GLY A 1 152 ? 53.264 8.172 -43.490 1.00 47.53 152 GLY A N 1
ATOM 1201 C CA . GLY A 1 152 ? 53.005 7.676 -42.135 1.00 47.53 152 GLY A CA 1
ATOM 1202 C C . GLY A 1 152 ? 53.312 8.691 -41.038 1.00 47.53 152 GLY A C 1
ATOM 1203 O O . GLY A 1 152 ? 54.300 8.546 -40.330 1.00 47.53 152 GLY A O 1
ATOM 1204 N N . ASN A 1 153 ? 52.465 9.706 -40.906 1.00 47.19 153 ASN A N 1
ATOM 1205 C CA . ASN A 1 153 ? 52.411 10.563 -39.739 1.00 47.19 153 ASN A CA 1
ATOM 1206 C C . ASN A 1 153 ? 51.098 10.262 -39.017 1.00 47.19 153 ASN A C 1
ATOM 1208 O O . ASN A 1 153 ? 50.019 10.636 -39.477 1.00 47.19 153 ASN A O 1
ATOM 1212 N N . GLU A 1 154 ? 51.199 9.528 -37.913 1.00 47.72 154 GLU A N 1
ATOM 1213 C CA . GLU A 1 154 ? 50.092 9.320 -36.989 1.00 47.72 154 GLU A CA 1
ATOM 1214 C C . GLU A 1 154 ? 49.954 10.577 -36.124 1.00 47.72 154 GLU A C 1
ATOM 1216 O O . GLU A 1 154 ? 50.641 10.735 -35.117 1.00 47.72 154 GLU A O 1
ATOM 1221 N N . GLU A 1 155 ? 49.058 11.493 -36.495 1.00 48.66 155 GLU A N 1
ATOM 1222 C CA . GLU A 1 155 ? 48.543 12.467 -35.530 1.00 48.66 155 GLU A CA 1
ATOM 1223 C C . GLU A 1 155 ? 47.441 11.800 -34.704 1.00 48.66 155 GLU A C 1
ATOM 1225 O O . GLU A 1 155 ? 46.243 11.946 -34.944 1.00 48.66 155 GLU A O 1
ATOM 1230 N N . GLY A 1 156 ? 47.872 10.999 -33.728 1.00 43.53 156 GLY A N 1
ATOM 1231 C CA . GLY A 1 156 ? 46.994 10.412 -32.727 1.00 43.53 156 GLY A CA 1
ATOM 1232 C C . GLY A 1 156 ? 46.463 11.491 -31.788 1.00 43.53 156 GLY A C 1
ATOM 1233 O O . GLY A 1 156 ? 47.122 11.868 -30.817 1.00 43.53 156 GLY A O 1
ATOM 1234 N N . SER A 1 157 ? 45.247 11.975 -32.050 1.00 44.69 157 SER A N 1
ATOM 1235 C CA . SER A 1 157 ? 44.440 12.645 -31.030 1.00 44.69 157 SER A CA 1
ATOM 1236 C C . SER A 1 157 ? 44.320 11.710 -29.827 1.00 44.69 157 SER A C 1
ATOM 1238 O O . SER A 1 157 ? 43.931 10.553 -29.978 1.00 44.69 157 SER A O 1
ATOM 1240 N N . LYS A 1 158 ? 44.710 12.200 -28.645 1.00 45.97 158 LYS A N 1
ATOM 1241 C CA . LYS A 1 158 ? 44.742 11.455 -27.379 1.00 45.97 158 LYS A CA 1
ATOM 1242 C C . LYS A 1 158 ? 43.476 10.614 -27.192 1.00 45.97 158 LYS A C 1
ATOM 1244 O O . LYS A 1 158 ? 42.434 11.136 -26.796 1.00 45.97 158 LYS A O 1
ATOM 1249 N N . THR A 1 159 ? 43.610 9.306 -27.374 1.00 44.81 159 THR A N 1
ATOM 1250 C CA . THR A 1 159 ? 42.657 8.298 -26.916 1.00 44.81 159 THR A CA 1
ATOM 1251 C C . THR A 1 159 ? 42.577 8.406 -25.393 1.00 44.81 159 THR A C 1
ATOM 1253 O O . THR A 1 159 ? 43.453 7.927 -24.673 1.00 44.81 159 THR A O 1
ATOM 1256 N N . ARG A 1 160 ? 41.576 9.125 -24.871 1.00 53.50 160 ARG A N 1
ATOM 1257 C CA . ARG A 1 160 ? 41.255 9.079 -23.441 1.00 53.50 160 ARG A CA 1
ATOM 1258 C C . ARG A 1 160 ? 40.679 7.698 -23.145 1.00 53.50 160 ARG A C 1
ATOM 1260 O O . ARG A 1 160 ? 39.795 7.237 -23.860 1.00 53.50 160 ARG A O 1
ATOM 1267 N N . GLY A 1 161 ? 41.258 7.053 -22.134 1.00 47.66 161 GLY A N 1
ATOM 1268 C CA . GLY A 1 161 ? 41.015 5.670 -21.746 1.00 47.66 161 GLY A CA 1
ATOM 1269 C C . GLY A 1 161 ? 39.535 5.314 -21.680 1.00 47.66 161 GLY A C 1
ATOM 1270 O O . GLY A 1 161 ? 38.733 5.983 -21.032 1.00 47.66 161 GLY A O 1
ATOM 1271 N N . VAL A 1 162 ? 39.215 4.238 -22.379 1.00 61.94 162 VAL A N 1
ATOM 1272 C CA . VAL A 1 162 ? 37.949 3.526 -22.319 1.00 61.94 162 VAL A CA 1
ATOM 1273 C C . VAL A 1 162 ? 37.910 2.831 -20.951 1.00 61.94 162 VAL A C 1
ATOM 1275 O O . VAL A 1 162 ? 38.754 1.982 -20.689 1.00 61.94 162 VAL A O 1
ATOM 1278 N N . LEU A 1 163 ? 36.944 3.215 -20.106 1.00 51.34 163 LEU A N 1
ATOM 1279 C CA . LEU A 1 163 ? 36.577 2.605 -18.812 1.00 51.34 163 LEU A CA 1
ATOM 1280 C C . LEU A 1 163 ? 37.525 2.883 -17.624 1.00 51.34 163 LEU A C 1
ATOM 1282 O O . LEU A 1 163 ? 38.441 2.115 -17.349 1.00 51.34 163 LEU A O 1
ATOM 1286 N N . ASP A 1 164 ? 37.220 3.918 -16.835 1.00 48.59 164 ASP A N 1
ATOM 1287 C CA . ASP A 1 164 ? 37.628 3.991 -15.420 1.00 48.59 164 ASP A CA 1
ATOM 1288 C C . ASP A 1 164 ? 36.382 3.730 -14.555 1.00 48.59 164 ASP A C 1
ATOM 1290 O O . ASP A 1 164 ? 35.672 4.649 -14.149 1.00 48.59 164 ASP A O 1
ATOM 1294 N N . ILE A 1 165 ? 36.052 2.448 -14.365 1.00 51.34 165 ILE A N 1
ATOM 1295 C CA . ILE A 1 165 ? 35.075 2.003 -13.365 1.00 51.34 165 ILE A CA 1
ATOM 1296 C C . ILE A 1 165 ? 35.880 1.753 -12.088 1.00 51.34 165 ILE A C 1
ATOM 1298 O O . ILE A 1 165 ? 36.512 0.706 -11.942 1.00 51.34 165 ILE A O 1
ATOM 1302 N N . LYS A 1 166 ? 35.897 2.727 -11.175 1.00 47.28 166 LYS A N 1
ATOM 1303 C CA . LYS A 1 166 ? 36.408 2.511 -9.817 1.00 47.28 166 LYS A CA 1
ATOM 1304 C C . LYS A 1 166 ? 35.332 1.802 -9.000 1.00 47.28 166 LYS A C 1
ATOM 1306 O O . LYS A 1 166 ? 34.243 2.347 -8.834 1.00 47.28 166 LYS A O 1
ATOM 1311 N N . TYR A 1 167 ? 35.659 0.586 -8.564 1.00 39.84 167 TYR A N 1
ATOM 1312 C CA . TYR A 1 167 ? 34.938 -0.157 -7.528 1.00 39.84 167 TYR A CA 1
ATOM 1313 C C . TYR A 1 167 ? 34.943 0.597 -6.196 1.00 39.84 167 TYR A C 1
ATOM 1315 O O . TYR A 1 167 ? 35.963 1.271 -5.910 1.00 39.84 167 TYR A O 1
#